Protein AF-A0A6M0F5C6-F1 (afdb_monomer_lite)

pLDDT: mean 81.95, std 21.46, range [30.88, 98.62]

Radius of gyration: 21.8 Å; chains: 1; bounding box: 53×36×83 Å

Structure (mmCIF, N/CA/C/O backbone):
data_AF-A0A6M0F5C6-F1
#
_entry.id   AF-A0A6M0F5C6-F1
#
loop_
_atom_site.group_PDB
_atom_site.id
_atom_site.type_symbol
_atom_site.label_atom_id
_atom_site.label_alt_id
_atom_site.label_comp_id
_atom_site.label_asym_id
_atom_site.label_entity_id
_atom_site.label_seq_id
_atom_site.pdbx_PDB_ins_code
_atom_site.Cartn_x
_atom_site.Cartn_y
_atom_site.Cartn_z
_atom_site.occupancy
_atom_site.B_iso_or_equiv
_atom_site.auth_seq_id
_atom_site.auth_comp_id
_atom_site.auth_asym_id
_atom_site.auth_atom_id
_atom_site.pdbx_PDB_model_num
ATOM 1 N N . MET A 1 1 ? 19.003 -0.856 -22.903 1.00 38.94 1 MET A N 1
ATOM 2 C CA . MET A 1 1 ? 18.654 -0.280 -21.587 1.00 38.94 1 MET A CA 1
ATOM 3 C C . MET A 1 1 ? 18.938 -1.335 -20.536 1.00 38.94 1 MET A C 1
ATOM 5 O O . MET A 1 1 ? 18.482 -2.457 -20.709 1.00 38.94 1 MET A O 1
ATOM 9 N N . ALA A 1 2 ? 19.760 -1.031 -19.531 1.00 36.59 2 ALA A N 1
ATOM 10 C CA . ALA A 1 2 ? 20.075 -1.992 -18.479 1.00 36.59 2 ALA A CA 1
ATOM 11 C C . ALA A 1 2 ? 18.821 -2.222 -17.623 1.00 36.59 2 ALA A C 1
ATOM 13 O O . ALA A 1 2 ? 18.301 -1.273 -17.035 1.00 36.59 2 ALA A O 1
ATOM 14 N N . LYS A 1 3 ? 18.323 -3.464 -17.581 1.00 39.56 3 LYS A N 1
ATOM 15 C CA . LYS A 1 3 ? 17.376 -3.890 -16.548 1.00 39.56 3 LYS A CA 1
ATOM 16 C C . LYS A 1 3 ? 18.095 -3.708 -15.219 1.00 39.56 3 LYS A C 1
ATOM 18 O O . LYS A 1 3 ? 19.116 -4.340 -14.973 1.00 39.56 3 LYS A O 1
ATOM 23 N N . LYS A 1 4 ? 17.622 -2.773 -14.405 1.00 44.25 4 LYS A N 1
ATOM 24 C CA . LYS A 1 4 ? 18.085 -2.670 -13.030 1.00 44.25 4 LYS A CA 1
ATOM 25 C C . LYS A 1 4 ? 17.346 -3.773 -12.281 1.00 44.25 4 LYS A C 1
ATOM 27 O O . LYS A 1 4 ? 16.158 -3.630 -12.006 1.00 44.25 4 LYS A O 1
ATOM 32 N N . ASP A 1 5 ? 18.031 -4.893 -12.074 1.00 48.72 5 ASP A N 1
ATOM 33 C CA . ASP A 1 5 ? 17.520 -6.070 -11.373 1.00 48.72 5 ASP A CA 1
ATOM 34 C C . ASP A 1 5 ? 17.359 -5.746 -9.883 1.00 48.72 5 ASP A C 1
ATOM 36 O O . ASP A 1 5 ? 18.157 -6.144 -9.037 1.00 48.72 5 ASP A O 1
ATOM 40 N N . TYR A 1 6 ? 16.331 -4.975 -9.540 1.00 55.41 6 TYR A N 1
ATOM 41 C CA . TYR A 1 6 ? 15.857 -4.944 -8.167 1.00 55.41 6 TYR A CA 1
ATOM 42 C C . TYR A 1 6 ? 15.062 -6.225 -7.948 1.00 55.41 6 TYR A C 1
ATOM 44 O O . TYR A 1 6 ? 13.856 -6.277 -8.181 1.00 55.41 6 TYR A O 1
ATOM 52 N N . ALA A 1 7 ? 15.765 -7.282 -7.542 1.00 77.94 7 ALA A N 1
ATOM 53 C CA . ALA A 1 7 ? 15.147 -8.489 -7.014 1.00 77.94 7 ALA A CA 1
ATOM 54 C C . ALA A 1 7 ? 14.541 -8.158 -5.643 1.00 77.94 7 ALA A C 1
ATOM 56 O O . ALA A 1 7 ? 15.116 -8.472 -4.602 1.00 77.94 7 ALA A O 1
ATOM 57 N N . LEU A 1 8 ? 13.412 -7.447 -5.658 1.00 90.38 8 LEU A N 1
ATOM 58 C CA . LEU A 1 8 ? 12.592 -7.224 -4.476 1.00 90.38 8 LEU A CA 1
ATOM 59 C C . LEU A 1 8 ? 12.232 -8.584 -3.878 1.00 90.38 8 LEU A C 1
ATOM 61 O O . LEU A 1 8 ? 11.907 -9.525 -4.606 1.00 90.38 8 LEU A O 1
ATOM 65 N N . LYS A 1 9 ? 12.289 -8.685 -2.554 1.00 94.44 9 LYS A N 1
ATOM 66 C CA . LYS A 1 9 ? 11.850 -9.864 -1.801 1.00 94.44 9 LYS A CA 1
ATOM 67 C C . LYS A 1 9 ? 10.727 -9.490 -0.845 1.00 94.44 9 LYS A C 1
ATOM 69 O O . LYS A 1 9 ? 10.548 -8.330 -0.481 1.00 94.44 9 LYS A O 1
ATOM 74 N N . VAL A 1 10 ? 9.986 -10.502 -0.405 1.00 95.88 10 VAL A N 1
ATOM 75 C CA . VAL A 1 10 ? 8.980 -10.336 0.648 1.00 95.88 10 VAL A CA 1
ATOM 76 C C . VAL A 1 10 ? 9.627 -9.710 1.890 1.00 95.88 10 VAL A C 1
ATOM 78 O O . VAL A 1 10 ? 10.694 -10.136 2.332 1.00 95.88 10 VAL A O 1
ATOM 81 N N . GLY A 1 11 ? 8.972 -8.687 2.433 1.00 96.19 11 GLY A N 1
ATOM 82 C CA . GLY A 1 11 ? 9.411 -7.885 3.570 1.00 96.19 11 GLY A CA 1
ATOM 83 C C . GLY A 1 11 ? 10.169 -6.606 3.204 1.00 96.19 11 GLY A C 1
ATOM 84 O O . GLY A 1 11 ? 10.304 -5.735 4.073 1.00 96.19 11 GLY A O 1
ATOM 85 N N . ASP A 1 12 ? 10.627 -6.461 1.954 1.00 97.00 12 ASP A N 1
ATOM 86 C CA . ASP A 1 12 ? 11.366 -5.270 1.532 1.00 97.00 12 ASP A CA 1
ATOM 87 C C . ASP A 1 12 ? 10.480 -4.018 1.599 1.00 97.00 12 ASP A C 1
ATOM 89 O O . ASP A 1 12 ? 9.347 -4.040 1.106 1.00 97.00 12 ASP A O 1
ATOM 93 N N . PRO A 1 13 ? 10.977 -2.918 2.192 1.00 97.88 13 PRO A N 1
ATOM 94 C CA . PRO A 1 13 ? 10.290 -1.637 2.173 1.00 97.88 13 PRO A CA 1
ATOM 95 C C . PRO A 1 13 ? 10.351 -1.002 0.781 1.00 97.88 13 PRO A C 1
ATOM 97 O O . PRO A 1 13 ? 11.421 -0.884 0.177 1.00 97.88 13 PRO A O 1
ATOM 100 N N . VAL A 1 14 ? 9.203 -0.527 0.306 1.00 98.12 14 VAL A N 1
ATOM 101 C CA . VAL A 1 14 ? 9.063 0.136 -0.994 1.00 98.12 14 VAL A CA 1
ATOM 102 C C . VAL A 1 14 ? 8.275 1.438 -0.881 1.00 98.12 14 VAL A C 1
ATOM 104 O O . VAL A 1 14 ? 7.431 1.596 0.002 1.00 98.12 14 VAL A O 1
ATOM 107 N N . ILE A 1 15 ? 8.573 2.376 -1.777 1.00 98.50 15 ILE A N 1
ATOM 108 C CA . ILE A 1 15 ? 7.820 3.612 -1.992 1.00 98.50 15 ILE A CA 1
ATOM 109 C C . ILE A 1 15 ? 7.254 3.624 -3.408 1.00 98.50 15 ILE A C 1
ATOM 111 O O . ILE A 1 15 ? 7.921 3.214 -4.357 1.00 98.50 15 ILE A O 1
ATOM 115 N N . VAL A 1 16 ? 6.022 4.093 -3.544 1.00 98.56 16 VAL A N 1
ATOM 116 C CA . VAL A 1 16 ? 5.343 4.247 -4.827 1.00 98.56 16 VAL A CA 1
ATOM 117 C C . VAL A 1 16 ? 5.851 5.500 -5.542 1.00 98.56 16 VAL A C 1
ATOM 119 O O . VAL A 1 16 ? 5.981 6.565 -4.932 1.00 98.56 16 VAL A O 1
ATOM 122 N N . LYS A 1 17 ? 6.147 5.387 -6.841 1.00 98.50 17 LYS A N 1
ATOM 123 C CA . LYS A 1 17 ? 6.655 6.505 -7.652 1.00 98.50 17 LYS A CA 1
ATOM 124 C C . LYS A 1 17 ? 5.610 7.623 -7.808 1.00 98.50 17 LYS A C 1
ATOM 126 O O . LYS A 1 17 ? 4.419 7.326 -7.811 1.00 98.50 17 LYS A O 1
ATOM 131 N N . PRO A 1 18 ? 6.028 8.894 -7.987 1.00 97.81 18 PRO A N 1
ATOM 132 C CA . PRO A 1 18 ? 5.120 10.049 -7.984 1.00 97.81 18 PRO A CA 1
ATOM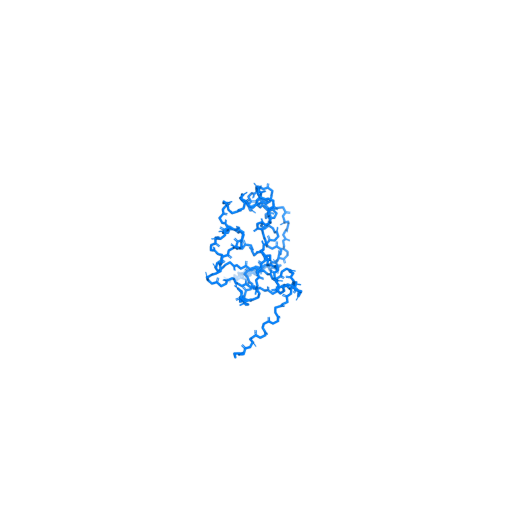 133 C C . PRO A 1 18 ? 3.927 9.966 -8.948 1.00 97.81 18 PRO A C 1
ATOM 135 O O . PRO A 1 18 ? 2.833 10.380 -8.583 1.00 97.81 18 PRO A O 1
ATOM 138 N N . ASP A 1 19 ? 4.124 9.401 -10.141 1.00 96.62 19 ASP A N 1
ATOM 139 C CA . ASP A 1 19 ? 3.119 9.395 -11.218 1.00 96.62 19 ASP A CA 1
ATOM 140 C C . ASP A 1 19 ? 2.210 8.152 -11.215 1.00 96.62 19 ASP A C 1
ATOM 142 O O . ASP A 1 19 ? 1.513 7.878 -12.194 1.00 96.62 19 ASP A O 1
ATOM 146 N N . VAL A 1 20 ? 2.240 7.361 -10.139 1.00 98.12 20 VAL A N 1
ATOM 147 C CA . VAL A 1 20 ? 1.457 6.126 -10.030 1.00 98.12 20 VAL A CA 1
ATOM 148 C C . VAL A 1 20 ? 0.103 6.415 -9.399 1.00 98.12 20 VAL A C 1
ATOM 150 O O . VAL A 1 20 ? -0.023 7.116 -8.389 1.00 98.12 20 VAL A O 1
ATOM 153 N N . PHE A 1 21 ? -0.913 5.815 -10.004 1.00 97.81 21 PHE A N 1
ATOM 154 C CA . PHE A 1 21 ? -2.287 5.871 -9.548 1.00 97.81 21 PHE A CA 1
ATOM 155 C C . PHE A 1 21 ? -2.723 4.492 -9.091 1.00 97.81 21 PHE A C 1
ATOM 157 O O . PHE A 1 21 ? -2.307 3.478 -9.649 1.00 97.81 21 PHE A O 1
ATOM 164 N N . ASP A 1 22 ? -3.596 4.479 -8.101 1.00 94.44 22 ASP A N 1
ATOM 165 C CA . ASP A 1 22 ? -4.295 3.278 -7.692 1.00 94.44 22 ASP A CA 1
ATOM 166 C C . ASP A 1 22 ? -5.089 2.691 -8.888 1.00 94.44 22 ASP A C 1
ATOM 168 O O . ASP A 1 22 ? -5.751 3.446 -9.619 1.00 94.44 22 ASP A O 1
ATOM 172 N N . PRO A 1 23 ? -4.992 1.370 -9.136 1.00 94.31 23 PRO A N 1
ATOM 173 C CA . PRO A 1 23 ? -5.614 0.718 -10.284 1.00 94.31 23 PRO A CA 1
ATOM 174 C C . PRO A 1 23 ? -7.147 0.730 -10.243 1.00 94.31 23 PRO A C 1
ATOM 176 O O . PRO A 1 23 ? -7.760 0.753 -11.315 1.00 94.31 23 PRO A O 1
ATOM 179 N N . ASP A 1 24 ? -7.751 0.755 -9.052 1.00 94.44 24 ASP A N 1
ATOM 180 C CA . ASP A 1 24 ? -9.195 0.576 -8.871 1.00 94.44 24 ASP A CA 1
ATOM 181 C C . ASP A 1 24 ? -9.969 1.901 -9.014 1.00 94.44 24 ASP A C 1
ATOM 183 O O . ASP A 1 24 ? -10.974 1.993 -9.723 1.00 94.44 24 ASP A O 1
ATOM 187 N N . PHE A 1 25 ? -9.477 2.970 -8.392 1.00 93.38 25 PHE A N 1
ATOM 188 C CA . PHE A 1 25 ? -10.139 4.273 -8.272 1.00 93.38 25 PHE A CA 1
ATOM 189 C C . PHE A 1 25 ? -9.418 5.411 -8.986 1.00 93.38 25 PHE A C 1
ATOM 191 O O . PHE A 1 25 ? -9.970 6.511 -9.063 1.00 93.38 25 PHE A O 1
ATOM 198 N N . ARG A 1 26 ? -8.214 5.172 -9.523 1.00 95.00 26 ARG A N 1
ATOM 199 C CA . ARG A 1 26 ? -7.399 6.188 -10.212 1.00 95.00 26 ARG A CA 1
ATOM 200 C C . ARG A 1 26 ? -7.078 7.397 -9.332 1.00 95.00 26 ARG A C 1
ATOM 202 O O . ARG A 1 26 ? -6.993 8.521 -9.827 1.00 95.00 26 ARG A O 1
ATOM 209 N N . ILE A 1 27 ? -6.867 7.171 -8.037 1.00 94.56 27 ILE A N 1
ATOM 210 C CA . ILE A 1 27 ? -6.365 8.196 -7.114 1.00 94.56 27 ILE A CA 1
ATOM 211 C C . ILE A 1 27 ? -4.830 8.220 -7.126 1.00 94.56 27 ILE A C 1
ATOM 213 O O . ILE A 1 27 ? -4.210 7.168 -7.293 1.00 94.56 27 ILE A O 1
ATOM 217 N N . PRO A 1 28 ? -4.186 9.390 -6.975 1.00 96.62 28 PRO A N 1
ATOM 218 C CA . PRO A 1 28 ? -2.732 9.458 -6.901 1.00 96.62 28 PRO A CA 1
ATOM 219 C C . PRO A 1 28 ? -2.247 8.815 -5.597 1.00 96.62 28 PRO A C 1
ATOM 221 O O . PRO A 1 28 ? -2.639 9.233 -4.508 1.00 96.62 28 PRO A O 1
ATOM 224 N N . ILE A 1 29 ? -1.369 7.821 -5.715 1.00 97.81 29 ILE A N 1
ATOM 225 C CA . ILE A 1 29 ? -0.760 7.110 -4.574 1.00 97.81 29 ILE A CA 1
ATOM 226 C C . ILE A 1 29 ? 0.764 7.267 -4.546 1.00 97.81 29 ILE A C 1
ATOM 228 O O . ILE A 1 29 ? 1.459 6.613 -3.767 1.00 97.81 29 ILE A O 1
ATOM 232 N N . GLY A 1 30 ? 1.305 8.155 -5.38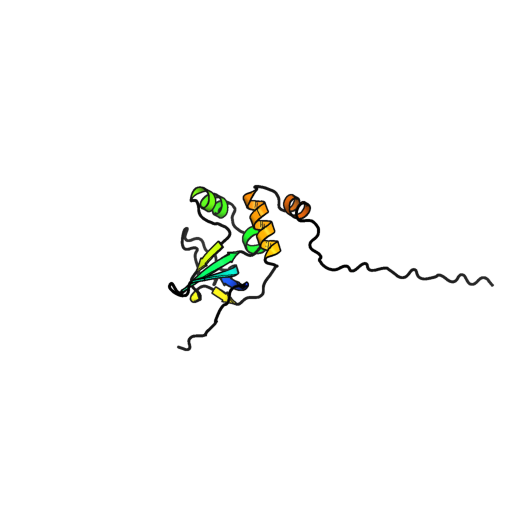3 1.00 98.19 30 GLY A N 1
ATOM 233 C CA . GLY A 1 30 ? 2.712 8.525 -5.353 1.00 98.19 30 GLY A CA 1
ATOM 234 C C . GLY A 1 30 ? 3.161 8.952 -3.954 1.00 98.19 30 GLY A C 1
ATOM 235 O O . GLY A 1 30 ? 2.501 9.736 -3.274 1.00 98.19 30 GLY A O 1
ATOM 236 N N . GLY A 1 31 ? 4.292 8.407 -3.509 1.00 98.00 31 GLY A N 1
ATOM 237 C CA . GLY A 1 31 ? 4.837 8.637 -2.171 1.00 98.00 31 GLY A CA 1
ATOM 238 C C . GLY A 1 31 ? 4.257 7.745 -1.068 1.00 98.00 31 GLY A C 1
ATOM 239 O O . GLY A 1 31 ? 4.762 7.783 0.057 1.00 98.00 31 GLY A O 1
ATOM 240 N N . TRP A 1 32 ? 3.244 6.919 -1.350 1.00 98.44 32 TRP A N 1
ATOM 241 C CA . TRP A 1 32 ? 2.783 5.916 -0.389 1.00 98.44 32 TRP A CA 1
ATOM 242 C C . TRP A 1 32 ? 3.866 4.857 -0.188 1.00 98.44 32 TRP A C 1
ATOM 244 O O . TRP A 1 32 ? 4.582 4.497 -1.124 1.00 98.44 32 TRP A O 1
ATOM 254 N N . GLN A 1 33 ? 4.021 4.379 1.046 1.00 98.62 33 GLN A N 1
ATOM 255 C CA . GLN A 1 33 ? 5.036 3.394 1.397 1.00 98.62 33 GLN A CA 1
ATOM 256 C C . GLN A 1 33 ? 4.408 2.172 2.050 1.00 98.62 33 GLN A C 1
ATOM 258 O O . GLN A 1 33 ? 3.370 2.231 2.709 1.00 98.62 33 GLN A O 1
ATOM 263 N N . GLY A 1 34 ? 5.081 1.047 1.871 1.00 98.31 34 GLY A N 1
ATOM 264 C CA . GLY A 1 34 ? 4.681 -0.222 2.443 1.00 98.31 34 GLY A CA 1
ATOM 265 C C . GLY A 1 34 ? 5.798 -1.241 2.351 1.00 98.31 34 GLY A C 1
ATOM 266 O O . GLY A 1 34 ? 6.962 -0.908 2.107 1.00 98.31 34 GLY A O 1
ATOM 267 N N . ARG A 1 35 ? 5.434 -2.501 2.550 1.00 98.12 35 ARG A N 1
ATOM 268 C CA . ARG A 1 35 ? 6.338 -3.643 2.435 1.00 98.12 35 ARG A CA 1
ATOM 269 C C . ARG A 1 35 ? 5.806 -4.615 1.403 1.00 98.12 35 ARG A C 1
ATOM 271 O O . ARG A 1 35 ? 4.600 -4.810 1.301 1.00 98.12 35 ARG A O 1
ATOM 278 N N . VAL A 1 36 ? 6.702 -5.264 0.669 1.00 97.94 36 VAL A N 1
ATOM 279 C CA . VAL A 1 36 ? 6.316 -6.352 -0.236 1.00 97.94 36 VAL A CA 1
ATOM 280 C C . VAL A 1 36 ? 5.753 -7.506 0.599 1.00 97.94 36 VAL A C 1
ATOM 282 O O . VAL A 1 36 ? 6.492 -8.167 1.323 1.00 97.94 36 VAL A O 1
ATOM 285 N N . GLY A 1 37 ? 4.449 -7.748 0.515 1.00 96.50 37 GLY A N 1
ATOM 286 C CA . GLY A 1 37 ? 3.764 -8.836 1.210 1.00 96.50 37 GLY A CA 1
ATOM 287 C C . GLY A 1 37 ? 3.800 -10.144 0.424 1.00 96.50 37 GLY A C 1
ATOM 288 O O . GLY A 1 37 ? 4.058 -11.209 0.981 1.00 96.50 37 GLY A O 1
ATOM 289 N N . VAL A 1 38 ? 3.575 -10.068 -0.891 1.00 96.38 38 VAL A N 1
ATOM 290 C CA . VAL A 1 38 ? 3.585 -11.221 -1.806 1.00 96.38 38 VAL A CA 1
ATOM 291 C C . VAL A 1 38 ? 4.220 -10.824 -3.132 1.00 96.38 38 VAL A C 1
ATOM 293 O O . VAL A 1 38 ? 4.032 -9.710 -3.612 1.00 96.38 38 VAL A O 1
ATOM 296 N N . ILE A 1 39 ? 4.936 -11.765 -3.743 1.00 95.00 39 ILE A N 1
ATOM 297 C CA . ILE A 1 39 ? 5.448 -11.649 -5.107 1.00 95.00 39 ILE A CA 1
ATOM 298 C C . ILE A 1 39 ? 4.757 -12.714 -5.948 1.00 95.00 39 ILE A C 1
ATOM 300 O O . ILE A 1 39 ? 4.943 -13.907 -5.709 1.00 95.00 39 ILE A O 1
ATOM 304 N N . ASN A 1 40 ? 3.970 -12.286 -6.930 1.00 92.38 40 ASN A N 1
ATOM 305 C CA . ASN A 1 40 ? 3.439 -13.168 -7.956 1.00 92.38 40 ASN A CA 1
ATOM 306 C C . ASN A 1 40 ? 4.359 -13.099 -9.180 1.00 92.38 40 ASN A C 1
ATOM 308 O O . ASN A 1 40 ? 4.354 -12.120 -9.926 1.00 92.38 40 ASN A O 1
ATOM 312 N N . SER A 1 41 ? 5.166 -14.142 -9.373 1.00 87.38 41 SER A N 1
ATOM 313 C CA . SER A 1 41 ? 6.125 -14.228 -10.476 1.00 87.38 41 SER A CA 1
ATOM 314 C C . SER A 1 41 ? 5.487 -14.536 -11.831 1.00 87.38 41 SER A C 1
ATOM 316 O O . SER A 1 41 ? 6.105 -14.229 -12.847 1.00 87.38 41 SER A O 1
ATOM 318 N N . LEU A 1 42 ? 4.283 -15.121 -11.862 1.00 87.88 42 LEU A N 1
ATOM 319 C CA . LEU A 1 42 ? 3.576 -15.417 -13.111 1.00 87.88 42 LEU A CA 1
ATOM 320 C C . LEU A 1 42 ? 3.095 -14.124 -13.772 1.00 87.88 42 LEU A C 1
ATOM 322 O O . LEU A 1 42 ? 3.330 -13.920 -14.960 1.00 87.88 42 LEU A O 1
ATOM 326 N N . ASP A 1 43 ? 2.504 -13.235 -12.974 1.00 88.50 43 ASP A N 1
ATOM 327 C CA . ASP A 1 43 ? 1.930 -11.975 -13.459 1.00 88.50 43 ASP A CA 1
ATOM 328 C C . ASP A 1 43 ? 2.885 -10.781 -13.303 1.00 88.50 43 ASP A C 1
ATOM 330 O O . ASP A 1 43 ? 2.594 -9.679 -13.761 1.00 88.50 43 ASP A O 1
ATOM 334 N N . ASN A 1 44 ? 4.048 -10.994 -12.674 1.00 91.50 44 ASN A N 1
ATOM 335 C CA . ASN A 1 44 ? 5.029 -9.958 -12.342 1.00 91.50 44 ASN A CA 1
ATOM 336 C C . ASN A 1 44 ? 4.410 -8.790 -11.548 1.00 91.50 44 ASN A C 1
ATOM 338 O O . ASN A 1 44 ? 4.650 -7.619 -11.845 1.00 91.50 44 ASN A O 1
ATOM 342 N N . ILE A 1 45 ? 3.615 -9.123 -10.531 1.00 94.94 45 ILE A N 1
ATOM 343 C CA . ILE A 1 45 ? 2.921 -8.169 -9.661 1.00 94.94 45 ILE A CA 1
ATOM 344 C C . ILE A 1 45 ? 3.350 -8.396 -8.210 1.00 94.94 45 ILE A C 1
ATOM 346 O O . ILE A 1 45 ? 3.526 -9.526 -7.745 1.00 94.94 45 ILE A O 1
ATOM 350 N N . LEU A 1 46 ? 3.495 -7.295 -7.483 1.00 96.50 46 LEU A N 1
ATOM 351 C CA . LEU A 1 46 ? 3.777 -7.251 -6.059 1.00 96.50 46 LEU A CA 1
ATOM 352 C C . LEU A 1 46 ? 2.499 -6.899 -5.315 1.00 96.50 46 LEU A C 1
ATOM 354 O O . LEU A 1 46 ? 1.865 -5.900 -5.641 1.00 96.50 46 LEU A O 1
ATOM 358 N N . ARG A 1 47 ? 2.165 -7.656 -4.272 1.00 97.56 47 ARG A N 1
ATOM 359 C CA . ARG A 1 47 ? 1.267 -7.146 -3.239 1.00 97.56 47 ARG A CA 1
ATOM 360 C C . ARG A 1 47 ? 2.092 -6.340 -2.254 1.00 97.56 47 ARG A C 1
ATOM 362 O O . ARG A 1 47 ? 3.054 -6.864 -1.691 1.00 97.56 47 ARG A O 1
ATOM 369 N N . ILE A 1 48 ? 1.710 -5.098 -2.038 1.00 98.25 48 ILE A N 1
ATOM 370 C CA . ILE A 1 48 ? 2.290 -4.200 -1.054 1.00 98.25 48 ILE A CA 1
ATOM 371 C C . ILE A 1 48 ? 1.306 -4.108 0.099 1.00 98.25 48 ILE A C 1
ATOM 373 O O . ILE A 1 48 ? 0.155 -3.746 -0.115 1.00 98.25 48 ILE A O 1
ATOM 377 N N . ASP A 1 49 ? 1.766 -4.418 1.302 1.00 98.38 49 ASP A N 1
ATOM 378 C CA . ASP A 1 49 ? 1.014 -4.188 2.529 1.00 98.38 49 ASP A CA 1
ATOM 379 C C . ASP A 1 49 ? 1.447 -2.808 3.062 1.00 98.38 49 ASP A C 1
ATOM 381 O O . ASP A 1 49 ? 2.645 -2.565 3.267 1.00 98.38 49 ASP A O 1
ATOM 385 N N . TRP A 1 50 ? 0.505 -1.870 3.197 1.00 98.44 50 TRP A N 1
ATOM 386 C CA . TRP A 1 50 ? 0.816 -0.472 3.516 1.00 98.44 50 TRP A CA 1
ATOM 387 C C . TRP A 1 50 ? 1.402 -0.313 4.920 1.00 98.44 50 TRP A C 1
ATOM 389 O O . TRP A 1 50 ? 1.010 -1.010 5.857 1.00 98.44 50 TRP A O 1
ATOM 399 N N . ASP A 1 51 ? 2.341 0.623 5.072 1.00 98.25 51 ASP A N 1
ATOM 400 C CA . ASP A 1 51 ? 2.927 0.922 6.377 1.00 98.25 51 ASP A CA 1
ATOM 401 C C . ASP A 1 51 ? 1.976 1.758 7.256 1.00 98.25 51 ASP A C 1
ATOM 403 O O . ASP A 1 51 ? 0.987 2.336 6.797 1.00 98.25 51 ASP A O 1
ATOM 407 N N . SER A 1 52 ? 2.265 1.827 8.553 1.00 97.00 52 SER A N 1
ATOM 408 C CA . SER A 1 52 ? 1.444 2.531 9.540 1.00 97.00 52 SER A CA 1
ATOM 409 C C . SER A 1 52 ? 1.262 4.013 9.221 1.00 97.00 52 SER A C 1
ATOM 411 O O . SER A 1 52 ? 0.212 4.568 9.540 1.00 97.00 52 SER A O 1
ATOM 413 N N . LEU A 1 53 ? 2.246 4.673 8.604 1.00 97.31 53 LEU A N 1
ATOM 414 C CA . LEU A 1 53 ? 2.162 6.097 8.296 1.00 97.31 53 LEU A CA 1
ATOM 415 C C . LEU A 1 53 ? 1.298 6.347 7.057 1.00 97.31 53 LEU A C 1
ATOM 417 O O . LEU A 1 53 ? 0.505 7.285 7.052 1.00 97.31 53 LEU A O 1
ATOM 421 N N . THR A 1 54 ? 1.399 5.495 6.040 1.00 98.12 54 THR A N 1
ATOM 422 C CA . THR A 1 54 ? 0.493 5.516 4.891 1.00 98.12 54 THR A CA 1
ATOM 423 C C . THR A 1 54 ? -0.936 5.221 5.332 1.00 98.12 54 THR A C 1
ATOM 425 O O . THR A 1 54 ? -1.831 5.967 4.959 1.00 98.12 54 THR A O 1
ATOM 428 N N . LEU A 1 55 ? -1.157 4.232 6.201 1.00 97.00 55 LEU A N 1
ATOM 429 C CA . LEU A 1 55 ? -2.494 3.912 6.712 1.00 97.00 55 LEU A CA 1
ATOM 430 C C . LEU A 1 55 ? -3.108 5.051 7.540 1.00 97.00 55 LEU A C 1
ATOM 432 O O . LEU A 1 55 ? -4.288 5.343 7.391 1.00 97.00 55 LEU A O 1
ATOM 436 N N . LYS A 1 56 ? -2.318 5.725 8.388 1.00 95.12 56 LYS A N 1
ATOM 437 C CA . LYS A 1 56 ? -2.784 6.878 9.185 1.00 95.12 56 LYS A CA 1
ATOM 438 C C . LYS A 1 56 ? -3.141 8.097 8.339 1.00 95.12 56 LYS A C 1
ATOM 440 O O . LYS A 1 56 ? -4.006 8.868 8.737 1.00 95.12 56 LYS A O 1
ATOM 445 N N . ASN A 1 57 ? -2.438 8.290 7.225 1.00 95.12 57 ASN A N 1
ATOM 446 C CA . ASN A 1 57 ? -2.628 9.433 6.332 1.00 95.12 57 ASN A CA 1
ATOM 447 C C . ASN A 1 57 ? -3.528 9.109 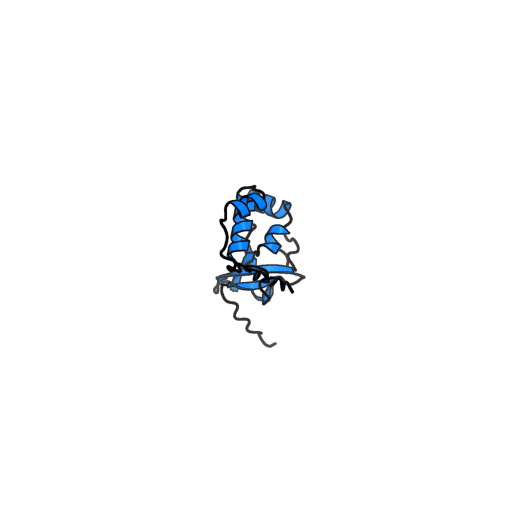5.132 1.00 95.12 57 ASN A C 1
ATOM 449 O O . ASN A 1 57 ? -3.749 9.980 4.291 1.00 95.12 57 ASN A O 1
ATOM 453 N N . MET A 1 58 ? -4.015 7.869 5.023 1.00 94.75 58 MET A N 1
ATOM 454 C CA . MET A 1 58 ? -4.934 7.465 3.969 1.00 94.75 58 MET A CA 1
ATOM 455 C C . MET A 1 58 ? -6.226 8.281 4.096 1.00 94.75 58 MET A C 1
ATOM 457 O O . MET A 1 58 ? -6.778 8.354 5.198 1.00 94.75 58 MET A O 1
ATOM 461 N N . PRO A 1 59 ? -6.726 8.887 3.004 1.00 93.06 59 PRO A N 1
ATOM 462 C CA . PRO A 1 59 ? -7.980 9.620 3.063 1.00 93.06 59 PRO A CA 1
ATOM 463 C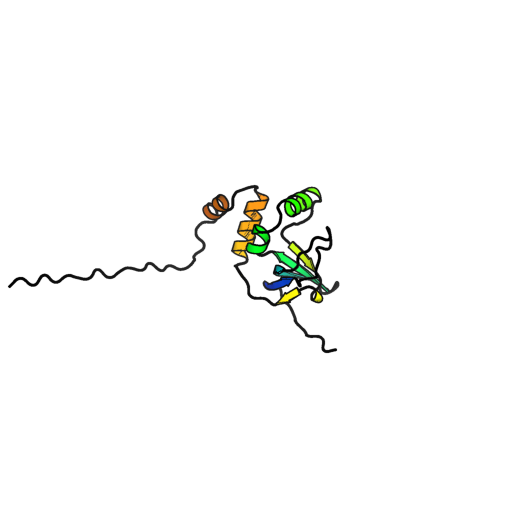 C . PRO A 1 59 ? -9.125 8.692 3.513 1.00 93.06 59 PRO A C 1
ATOM 465 O O . PRO A 1 59 ? -9.256 7.595 2.956 1.00 93.06 59 PRO A O 1
ATOM 468 N N . PRO A 1 60 ? -9.943 9.078 4.511 1.00 92.38 60 PRO A N 1
ATOM 469 C CA . PRO A 1 60 ? -11.015 8.228 5.031 1.00 92.38 60 PRO A CA 1
ATOM 470 C C . PRO A 1 60 ? -11.993 7.735 3.958 1.00 92.38 60 PRO A C 1
ATOM 472 O O . PRO A 1 60 ? -12.457 6.599 4.026 1.00 92.38 60 PRO A O 1
ATOM 475 N N . GLU A 1 61 ? -12.249 8.549 2.933 1.00 92.75 61 GLU A N 1
ATOM 476 C CA . GLU A 1 61 ? -13.108 8.204 1.802 1.00 92.75 61 GLU A CA 1
ATOM 477 C C . GLU A 1 61 ? -12.585 7.012 0.987 1.00 92.75 61 GLU A C 1
ATOM 479 O O . GLU A 1 61 ? -13.376 6.274 0.403 1.00 92.75 61 GLU A O 1
ATOM 484 N N . VAL A 1 62 ? -11.267 6.778 0.966 1.00 93.50 62 VAL A N 1
ATOM 485 C CA . VAL A 1 62 ? -10.669 5.610 0.302 1.00 93.50 62 VAL A CA 1
ATOM 486 C C . VAL A 1 62 ? -10.968 4.349 1.102 1.00 93.50 62 VAL A C 1
ATOM 488 O O . VAL A 1 62 ? -11.376 3.343 0.526 1.00 93.50 62 VAL A O 1
ATOM 491 N N . ILE A 1 63 ? -10.826 4.413 2.429 1.00 93.12 63 ILE A N 1
ATOM 492 C CA . ILE A 1 63 ? -11.118 3.292 3.331 1.00 93.12 63 ILE A CA 1
ATOM 493 C C . ILE A 1 63 ? -12.599 2.917 3.235 1.00 93.12 63 ILE A C 1
ATOM 495 O O . ILE A 1 63 ? -12.918 1.750 3.004 1.00 93.12 63 ILE A O 1
ATOM 499 N N . GLU A 1 64 ? -13.491 3.902 3.360 1.00 92.31 64 GLU A N 1
ATOM 500 C CA . GLU A 1 64 ? -14.941 3.699 3.279 1.00 92.31 64 GLU A CA 1
ATOM 501 C C . GLU A 1 64 ? -15.340 3.106 1.924 1.00 92.31 64 GLU A C 1
ATOM 503 O O . GLU A 1 64 ? -16.094 2.134 1.854 1.00 92.31 64 GLU A O 1
ATOM 508 N N . ARG A 1 65 ? -14.789 3.644 0.830 1.00 93.62 65 ARG A N 1
ATOM 509 C CA . ARG A 1 65 ? -15.066 3.136 -0.513 1.00 93.62 65 ARG A CA 1
ATOM 510 C C . ARG A 1 65 ? -14.586 1.699 -0.692 1.00 93.62 65 ARG A C 1
ATOM 512 O O . ARG A 1 65 ? -15.357 0.871 -1.167 1.00 93.62 65 ARG A O 1
ATOM 519 N N . CYS A 1 66 ? -13.362 1.379 -0.271 1.00 94.81 66 CYS A N 1
ATOM 520 C CA . CYS A 1 66 ? -12.862 0.007 -0.291 1.00 94.81 66 CYS A CA 1
ATOM 521 C C . CYS A 1 66 ? -13.777 -0.939 0.496 1.00 94.81 66 CYS A C 1
ATOM 523 O O . CYS A 1 66 ? -14.126 -1.999 -0.010 1.00 94.81 66 CYS A O 1
ATOM 525 N N . GLN A 1 67 ? -14.205 -0.558 1.702 1.00 92.38 67 GLN A N 1
ATOM 526 C CA . GLN A 1 67 ? -15.108 -1.376 2.518 1.00 92.38 67 GLN A CA 1
ATOM 527 C C . GLN A 1 67 ? -16.454 -1.615 1.819 1.00 92.38 67 GLN A C 1
ATOM 529 O O . GLN A 1 67 ? -16.928 -2.750 1.783 1.00 92.38 67 GLN A O 1
ATOM 534 N N . ASN A 1 68 ? -17.032 -0.574 1.216 1.00 93.94 68 ASN A N 1
ATOM 535 C CA . ASN A 1 68 ? -18.290 -0.665 0.473 1.00 93.94 68 ASN A CA 1
ATOM 536 C C . ASN A 1 68 ? -18.178 -1.546 -0.782 1.00 93.94 68 ASN A C 1
ATOM 538 O O . ASN A 1 68 ? -19.130 -2.245 -1.128 1.00 93.94 68 ASN A O 1
ATOM 542 N N . GLU A 1 69 ? -17.025 -1.533 -1.453 1.00 94.75 69 GLU A N 1
ATOM 543 C CA . GLU A 1 69 ? -16.764 -2.323 -2.665 1.00 94.75 69 GLU A CA 1
ATOM 544 C C . GLU A 1 69 ? -16.178 -3.721 -2.369 1.00 94.75 69 GLU A C 1
ATOM 546 O O . GLU A 1 69 ? -15.947 -4.505 -3.289 1.00 94.75 69 GLU A O 1
ATOM 551 N N . GLY A 1 70 ? -15.964 -4.076 -1.095 1.00 93.62 70 GLY A N 1
ATOM 552 C CA . GLY A 1 70 ? -15.383 -5.365 -0.700 1.00 93.62 70 GLY A CA 1
ATOM 553 C C . GLY A 1 70 ? -13.889 -5.503 -1.025 1.00 93.62 70 GLY A C 1
ATOM 554 O O . GLY A 1 70 ? -13.392 -6.617 -1.191 1.00 93.62 70 GLY A O 1
ATOM 555 N N . LEU A 1 71 ? -13.177 -4.379 -1.122 1.00 93.75 71 LEU A N 1
ATOM 556 C CA . LEU A 1 71 ? -11.748 -4.287 -1.409 1.00 93.75 71 LEU A CA 1
ATOM 557 C C . LEU A 1 71 ? -10.920 -4.116 -0.128 1.00 93.75 71 LEU A C 1
ATOM 559 O O . LEU A 1 71 ? -11.361 -3.557 0.879 1.00 93.75 71 LEU A O 1
ATOM 563 N N . TYR A 1 72 ? -9.666 -4.564 -0.179 1.00 95.44 72 TYR A N 1
ATOM 564 C CA . TYR A 1 72 ? -8.728 -4.419 0.930 1.00 95.44 72 TYR A CA 1
ATOM 565 C C . TYR A 1 72 ? -7.995 -3.075 0.863 1.00 95.44 72 TYR A C 1
ATOM 567 O O . TYR A 1 72 ? -7.006 -2.942 0.156 1.00 95.44 72 TYR A O 1
ATOM 575 N N . TRP A 1 73 ? -8.416 -2.103 1.671 1.00 96.25 73 TRP A N 1
ATOM 576 C CA . TRP A 1 73 ? -7.782 -0.776 1.748 1.00 96.25 73 TRP A CA 1
ATOM 577 C C . TRP A 1 73 ? -6.332 -0.794 2.270 1.00 96.25 73 TRP A C 1
ATOM 579 O O . TRP A 1 73 ? -5.568 0.131 2.016 1.00 96.25 73 TRP A O 1
ATOM 589 N N . HIS A 1 74 ? -5.925 -1.831 3.009 1.00 97.12 74 HIS A N 1
ATOM 590 C CA . HIS A 1 74 ? -4.607 -1.912 3.655 1.00 97.12 74 HIS A CA 1
ATOM 591 C C . HIS A 1 74 ? -3.504 -2.537 2.782 1.00 97.12 74 HIS A C 1
ATOM 593 O O . HIS A 1 74 ? -2.372 -2.683 3.246 1.00 97.12 74 HIS A O 1
ATOM 599 N N . GLN A 1 75 ? -3.816 -2.921 1.544 1.00 97.50 75 GLN A N 1
ATOM 600 C CA . GLN A 1 75 ? -2.857 -3.519 0.616 1.00 97.50 75 GLN A CA 1
ATOM 601 C C . GLN A 1 75 ? -3.147 -3.097 -0.827 1.00 97.50 75 GLN A C 1
ATOM 603 O O . GLN A 1 75 ? -4.256 -2.680 -1.143 1.00 97.50 75 GLN A O 1
ATOM 608 N N . MET A 1 76 ? -2.161 -3.231 -1.711 1.00 97.56 76 MET A N 1
ATOM 609 C CA . MET A 1 76 ? -2.304 -2.901 -3.130 1.00 97.56 76 MET A CA 1
ATOM 610 C C . MET A 1 76 ? -1.451 -3.800 -4.011 1.00 97.56 76 MET A C 1
ATOM 612 O O . MET A 1 76 ? -0.354 -4.191 -3.620 1.00 97.56 76 MET A O 1
ATOM 616 N N . TYR A 1 77 ? -1.930 -4.100 -5.214 1.00 97.00 77 TYR A N 1
ATOM 617 C CA . TYR A 1 77 ? -1.179 -4.857 -6.208 1.00 97.00 77 TYR A CA 1
ATOM 618 C C . TYR A 1 77 ? -0.586 -3.909 -7.255 1.00 97.00 77 TYR A C 1
ATOM 620 O O . TYR A 1 77 ? -1.333 -3.288 -8.002 1.00 97.00 77 TYR A O 1
ATOM 628 N N . LEU A 1 78 ? 0.745 -3.803 -7.310 1.00 97.25 78 LEU A N 1
ATOM 629 C CA . LEU A 1 78 ? 1.477 -2.929 -8.238 1.00 97.25 78 LEU A CA 1
ATOM 630 C C . LEU A 1 78 ? 2.587 -3.690 -8.967 1.00 97.25 78 LEU A C 1
ATOM 632 O O . LEU A 1 78 ? 3.110 -4.697 -8.481 1.00 97.25 78 LEU A O 1
ATOM 636 N N . TYR A 1 79 ? 3.001 -3.183 -10.123 1.00 96.25 79 TYR A N 1
ATOM 637 C CA . TYR A 1 79 ? 4.161 -3.700 -10.835 1.00 96.25 79 TYR A CA 1
ATOM 638 C C . TYR A 1 79 ? 5.469 -3.289 -10.139 1.00 96.25 79 TYR A C 1
ATOM 640 O O . TYR A 1 79 ? 5.586 -2.171 -9.631 1.00 96.25 79 TYR A O 1
ATOM 648 N N . PRO A 1 80 ? 6.533 -4.113 -10.210 1.00 95.56 80 PRO A N 1
ATOM 649 C CA . PRO A 1 80 ? 7.861 -3.729 -9.724 1.00 95.56 80 PRO A CA 1
ATOM 650 C C . PRO A 1 80 ? 8.392 -2.417 -10.318 1.00 95.56 80 PRO A C 1
ATOM 652 O O . PRO A 1 80 ? 9.206 -1.738 -9.701 1.00 95.56 80 PRO A O 1
ATOM 655 N N . SER A 1 81 ? 7.943 -2.040 -11.520 1.00 94.94 81 SER A N 1
ATOM 656 C CA . SER A 1 81 ? 8.321 -0.786 -12.177 1.00 94.94 81 SER A CA 1
ATOM 657 C C . SER A 1 81 ? 7.683 0.463 -11.568 1.00 94.94 81 SER A C 1
ATOM 659 O O . SER A 1 81 ? 8.161 1.562 -11.847 1.00 94.94 81 SER A O 1
ATOM 661 N N . GLU A 1 82 ? 6.628 0.317 -10.771 1.00 97.44 82 GLU A N 1
ATOM 662 C CA . GLU A 1 82 ? 5.861 1.415 -10.164 1.00 97.44 82 GLU A CA 1
ATOM 663 C C . GLU A 1 82 ? 6.379 1.799 -8.777 1.00 97.44 82 GLU A C 1
ATOM 665 O O . GLU A 1 82 ? 5.967 2.807 -8.205 1.00 97.44 82 GLU A O 1
ATOM 670 N N . VAL A 1 83 ? 7.325 1.027 -8.250 1.00 97.62 83 VAL A N 1
ATOM 671 C CA . VAL A 1 83 ? 7.894 1.241 -6.925 1.00 97.62 83 VAL A CA 1
ATOM 672 C C . VAL A 1 83 ? 9.407 1.346 -6.962 1.00 97.62 83 VAL A C 1
ATOM 674 O O . VAL A 1 83 ? 10.068 0.982 -7.938 1.00 97.62 83 VAL A O 1
ATOM 677 N N . GLU A 1 84 ? 9.959 1.859 -5.873 1.00 97.19 84 GLU A N 1
ATOM 678 C CA . GLU A 1 84 ? 11.392 1.924 -5.622 1.00 97.19 84 GLU A CA 1
ATOM 679 C C . GLU A 1 84 ? 11.690 1.416 -4.206 1.00 97.19 84 GLU A C 1
ATOM 681 O O . GLU A 1 84 ? 10.879 1.627 -3.298 1.00 97.19 84 GLU A O 1
ATOM 686 N N . PRO A 1 85 ? 12.834 0.745 -3.975 1.00 96.88 85 PRO A N 1
ATOM 687 C CA . PRO A 1 85 ? 13.272 0.425 -2.623 1.00 96.88 85 PRO A CA 1
ATOM 688 C C . PRO A 1 85 ? 13.415 1.692 -1.781 1.00 96.88 85 PRO A C 1
ATOM 690 O O . PRO A 1 85 ? 13.909 2.713 -2.259 1.00 96.88 85 PRO A O 1
ATOM 693 N N . THR A 1 86 ? 13.033 1.615 -0.512 1.00 97.31 86 THR A N 1
ATOM 694 C CA . THR A 1 86 ? 13.119 2.748 0.419 1.00 97.31 86 THR A CA 1
ATOM 695 C C . THR A 1 86 ? 13.613 2.300 1.793 1.00 97.31 86 THR A C 1
ATOM 697 O O . THR A 1 86 ? 13.993 1.150 1.990 1.00 97.31 86 THR A O 1
ATOM 700 N N . ILE A 1 87 ? 13.642 3.212 2.760 1.00 96.69 87 ILE A N 1
ATOM 701 C CA . ILE A 1 87 ? 13.908 2.897 4.162 1.00 96.69 87 ILE A CA 1
ATOM 702 C C . ILE A 1 87 ? 12.565 2.670 4.858 1.00 96.69 87 ILE A C 1
ATOM 704 O O . ILE A 1 87 ? 11.633 3.464 4.716 1.00 96.69 87 ILE A O 1
ATOM 708 N N . ALA A 1 88 ? 12.464 1.577 5.612 1.00 96.31 88 ALA A N 1
ATOM 709 C CA . ALA A 1 88 ? 11.297 1.311 6.442 1.00 96.31 88 ALA A CA 1
ATOM 710 C C . ALA A 1 88 ? 11.101 2.424 7.483 1.00 96.31 88 ALA A C 1
ATOM 712 O O . ALA A 1 88 ? 12.052 2.806 8.165 1.00 96.31 88 ALA A O 1
ATOM 713 N N . ARG A 1 89 ? 9.865 2.910 7.622 1.00 97.00 89 ARG A N 1
ATOM 714 C CA . ARG A 1 89 ? 9.507 3.967 8.584 1.00 97.00 89 ARG A CA 1
ATOM 715 C C . ARG A 1 89 ? 9.001 3.413 9.918 1.00 97.00 89 ARG A C 1
ATOM 717 O O . ARG A 1 89 ? 8.934 4.152 10.893 1.00 97.00 89 ARG A O 1
ATOM 724 N N . ASP A 1 90 ? 8.662 2.128 9.952 1.00 95.00 90 ASP A N 1
ATOM 725 C CA . ASP A 1 90 ? 8.059 1.430 11.085 1.00 95.00 90 ASP A CA 1
ATOM 726 C C . ASP A 1 90 ? 8.323 -0.089 11.048 1.00 95.00 90 ASP A C 1
ATOM 728 O O . ASP A 1 90 ? 9.038 -0.599 10.176 1.00 95.00 90 ASP A O 1
ATOM 732 N N . SER A 1 91 ? 7.744 -0.831 11.995 1.00 93.81 91 SER A N 1
ATOM 733 C CA . SER A 1 91 ? 7.690 -2.295 11.976 1.00 93.81 91 SER A CA 1
ATOM 734 C C . SER A 1 91 ? 6.391 -2.825 11.349 1.00 93.81 91 SER A C 1
ATOM 736 O O . SER A 1 91 ? 5.369 -2.144 11.296 1.00 93.81 91 SER A O 1
ATOM 738 N N . ALA A 1 92 ? 6.394 -4.094 10.924 1.00 90.88 92 ALA A N 1
ATOM 739 C CA . ALA A 1 92 ? 5.174 -4.757 10.450 1.00 90.88 92 ALA A CA 1
ATOM 740 C C . ALA A 1 92 ? 4.087 -4.822 11.545 1.00 90.88 92 ALA A C 1
ATOM 742 O O . ALA A 1 92 ? 2.896 -4.758 11.249 1.00 90.88 92 ALA A O 1
ATOM 743 N N . GLN A 1 93 ? 4.489 -4.925 12.815 1.00 92.56 93 GLN A N 1
ATOM 744 C CA . GLN A 1 93 ? 3.586 -4.925 13.964 1.00 92.56 93 GLN A CA 1
ATOM 745 C C . GLN A 1 93 ? 2.870 -3.582 14.126 1.00 92.56 93 GLN A C 1
ATOM 747 O O . GLN A 1 93 ? 1.676 -3.580 14.426 1.00 92.56 93 GLN A O 1
ATOM 752 N N . ASP A 1 94 ? 3.564 -2.468 13.880 1.00 94.00 94 ASP A N 1
ATOM 753 C CA . ASP A 1 94 ? 2.960 -1.134 13.916 1.00 94.00 94 ASP A CA 1
ATOM 754 C C . ASP A 1 94 ? 1.868 -1.018 12.851 1.00 94.00 94 ASP A C 1
ATOM 756 O O . ASP A 1 94 ? 0.743 -0.638 13.168 1.00 94.00 94 ASP A O 1
ATOM 760 N N . ALA A 1 95 ? 2.157 -1.426 11.611 1.00 94.06 95 ALA A N 1
ATOM 761 C CA . ALA A 1 95 ? 1.172 -1.438 10.530 1.00 94.06 95 ALA A CA 1
ATOM 762 C C . ALA A 1 95 ? -0.049 -2.309 10.879 1.00 94.06 95 ALA A C 1
ATOM 764 O O . ALA A 1 95 ? -1.183 -1.841 10.787 1.00 94.06 95 ALA A O 1
ATOM 765 N N . ILE A 1 96 ? 0.161 -3.532 11.385 1.00 93.19 96 ILE A N 1
ATOM 766 C CA . ILE A 1 96 ? -0.925 -4.431 11.822 1.00 93.19 96 ILE A CA 1
ATOM 767 C C . ILE A 1 96 ? -1.782 -3.794 12.925 1.00 93.19 96 ILE A C 1
ATOM 769 O O . ILE A 1 96 ? -3.000 -3.986 12.942 1.00 93.19 96 ILE A O 1
ATOM 773 N N . ALA A 1 97 ? -1.174 -3.055 13.857 1.00 92.38 97 ALA A N 1
ATOM 774 C CA . ALA A 1 97 ? -1.915 -2.349 14.897 1.00 92.38 97 ALA A CA 1
ATOM 775 C C . ALA A 1 97 ? -2.832 -1.275 14.291 1.00 92.38 97 ALA A C 1
ATOM 777 O O . ALA A 1 97 ? -4.009 -1.222 14.644 1.00 92.38 97 ALA A O 1
ATOM 778 N N . ILE A 1 98 ? -2.345 -0.486 13.325 1.00 93.38 98 ILE A N 1
ATOM 779 C CA . ILE A 1 98 ? -3.185 0.495 12.617 1.00 93.38 98 ILE A CA 1
ATOM 780 C C . ILE A 1 98 ? -4.305 -0.197 11.845 1.00 93.38 98 ILE A C 1
ATOM 782 O O . ILE A 1 98 ? -5.452 0.240 11.932 1.00 93.38 98 ILE A O 1
ATOM 786 N N . VAL A 1 99 ? -3.996 -1.307 11.161 1.00 94.12 99 VAL A N 1
ATOM 787 C CA . VAL A 1 99 ? -5.003 -2.067 10.413 1.00 94.12 99 VAL A CA 1
ATOM 788 C C . VAL A 1 99 ? -6.156 -2.482 11.326 1.00 94.12 99 VAL A C 1
ATOM 790 O O . VAL A 1 99 ? -7.315 -2.190 11.046 1.00 94.12 99 VAL A O 1
ATOM 793 N N . LYS A 1 100 ? -5.832 -3.093 12.471 1.00 92.00 100 LYS A N 1
ATOM 794 C CA . LYS A 1 100 ? -6.824 -3.516 13.470 1.00 92.00 100 LYS A CA 1
ATOM 795 C C . LYS A 1 100 ? -7.600 -2.350 14.080 1.00 92.00 100 LYS A C 1
ATOM 797 O O . LYS A 1 100 ? -8.751 -2.543 14.460 1.00 92.00 100 LYS A O 1
ATOM 802 N N . ALA A 1 101 ? -6.982 -1.180 14.236 1.00 90.31 101 ALA A N 1
ATOM 803 C CA . ALA A 1 101 ? -7.648 0.003 14.778 1.00 90.31 101 ALA A CA 1
ATOM 804 C C . ALA A 1 101 ? -8.753 0.498 13.852 1.00 90.31 101 ALA A C 1
ATOM 806 O O . ALA A 1 101 ? -9.905 0.593 14.275 1.00 90.31 101 ALA A O 1
ATOM 807 N N . ILE A 1 102 ? -8.405 0.722 12.585 1.00 89.75 102 ILE A N 1
ATOM 808 C CA . ILE A 1 102 ? -9.338 1.190 11.559 1.00 89.75 102 ILE A CA 1
ATOM 809 C C . ILE A 1 102 ? -10.443 0.150 11.333 1.00 89.75 102 ILE A C 1
ATOM 811 O O . ILE A 1 102 ? -11.615 0.509 11.328 1.00 89.75 102 ILE A O 1
ATOM 815 N N . ASP A 1 103 ? -10.099 -1.140 11.233 1.00 87.12 103 ASP A N 1
ATOM 816 C CA . ASP A 1 103 ? -11.072 -2.222 11.006 1.00 87.12 103 ASP A CA 1
ATOM 817 C C . ASP A 1 103 ?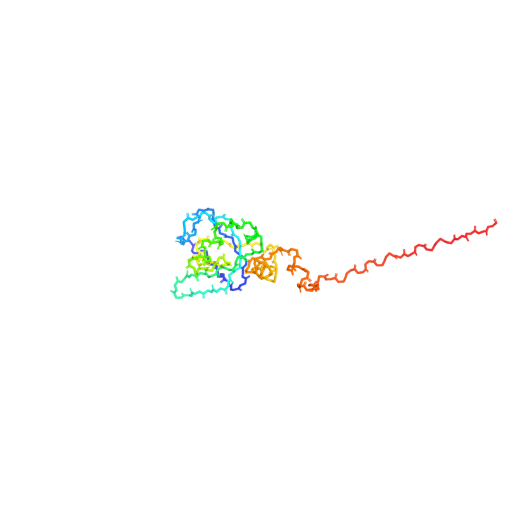 -12.123 -2.334 12.126 1.00 87.12 103 ASP A C 1
ATOM 819 O O . ASP A 1 103 ? -13.292 -2.614 11.883 1.00 87.12 103 ASP A O 1
ATOM 823 N N . ARG A 1 104 ? -11.734 -2.044 13.374 1.00 84.94 104 ARG A N 1
ATOM 824 C CA . ARG A 1 104 ? -12.648 -2.040 14.528 1.00 84.94 104 ARG A CA 1
ATOM 825 C C . ARG A 1 104 ? -13.419 -0.727 14.695 1.00 84.94 104 ARG A C 1
ATOM 827 O O . ARG A 1 104 ? -14.165 -0.609 15.665 1.00 84.94 104 ARG A O 1
ATOM 834 N N . GLY A 1 105 ? -13.192 0.269 13.833 1.00 75.44 105 GLY A N 1
ATOM 835 C CA . GLY A 1 105 ? -13.697 1.634 14.016 1.00 75.44 105 GLY A CA 1
ATOM 836 C C . GLY A 1 105 ? -13.194 2.300 15.305 1.00 75.44 105 GLY A C 1
ATOM 837 O O . GLY A 1 105 ? -13.847 3.201 15.827 1.00 75.44 105 GLY A O 1
ATOM 838 N N . LYS A 1 106 ? -12.072 1.821 15.861 1.00 61.41 106 LYS A N 1
ATOM 839 C CA . LYS A 1 106 ? -11.511 2.282 17.138 1.00 61.41 106 LYS A CA 1
ATOM 840 C C . LYS A 1 106 ? -10.488 3.388 16.921 1.00 61.41 106 LYS A C 1
ATOM 842 O O . LYS A 1 106 ? -9.792 3.431 15.906 1.00 61.41 106 LYS A O 1
ATOM 847 N N . SER A 1 107 ? -10.329 4.245 17.926 1.00 60.72 107 SER A N 1
ATOM 848 C CA . SER A 1 107 ? -9.240 5.219 17.935 1.00 60.72 107 SER A CA 1
ATOM 849 C C . SER A 1 107 ? -7.877 4.526 18.103 1.00 60.72 107 SER A C 1
ATOM 851 O O . SER A 1 107 ? -7.752 3.475 18.739 1.00 60.72 107 SER A O 1
ATOM 853 N N . LEU A 1 108 ? -6.821 5.134 17.554 1.00 57.72 108 LEU A N 1
ATOM 854 C CA . LEU A 1 108 ? -5.446 4.625 17.658 1.00 57.72 108 LEU A CA 1
ATOM 855 C C . LEU A 1 108 ? -4.980 4.458 19.111 1.00 57.72 108 LEU A C 1
ATOM 857 O O . LEU A 1 108 ? -4.244 3.522 19.419 1.00 57.72 108 LEU A O 1
ATOM 861 N N . GLU A 1 109 ? -5.435 5.332 20.010 1.00 59.03 109 GLU A N 1
ATOM 862 C CA . GLU A 1 109 ? -5.096 5.265 21.432 1.00 59.03 109 GLU A CA 1
ATOM 863 C C . GLU A 1 109 ? -5.665 4.023 22.121 1.00 59.03 109 GLU A C 1
ATOM 865 O O . GLU A 1 109 ? -5.020 3.452 23.000 1.00 59.03 109 GLU A O 1
ATOM 870 N N . GLU A 1 110 ? -6.862 3.584 21.736 1.00 62.38 110 GLU A N 1
ATOM 871 C CA . GLU A 1 110 ? -7.490 2.388 22.304 1.00 62.38 110 GLU A CA 1
ATOM 872 C C . GLU A 1 110 ? -6.762 1.122 21.861 1.00 62.38 110 GLU A C 1
ATOM 874 O O . GLU A 1 110 ? -6.555 0.212 22.663 1.00 62.38 110 GLU A O 1
ATOM 879 N N . VAL A 1 111 ? -6.301 1.078 20.610 1.00 61.25 111 VAL A N 1
ATOM 880 C CA . VAL A 1 111 ? -5.528 -0.067 20.121 1.00 61.25 111 VAL A CA 1
ATOM 881 C C . VAL A 1 111 ? -4.160 -0.148 20.774 1.00 61.25 111 VAL A C 1
ATOM 883 O O . VAL A 1 111 ? -3.776 -1.237 21.194 1.00 61.25 111 VAL A O 1
ATOM 886 N N . LEU A 1 112 ? -3.468 0.983 20.943 1.00 61.94 112 LEU A N 1
ATOM 887 C CA . LEU A 1 112 ? -2.172 1.022 21.626 1.00 61.94 112 LEU A CA 1
ATOM 888 C C . LEU A 1 112 ? -2.262 0.587 23.097 1.00 61.94 112 LEU A C 1
ATOM 890 O O . LEU A 1 112 ? -1.313 0.005 23.613 1.00 61.94 112 LEU A O 1
ATOM 894 N N . LYS A 1 113 ? -3.398 0.825 23.766 1.00 63.31 113 LYS A N 1
ATOM 895 C CA . LYS A 1 113 ? -3.654 0.350 25.138 1.00 63.31 113 LYS A CA 1
ATOM 896 C C . LYS A 1 113 ? -3.911 -1.162 25.210 1.00 63.31 113 LYS A C 1
ATOM 898 O O . LYS A 1 113 ? -3.582 -1.778 26.220 1.00 63.31 113 LYS A O 1
ATOM 903 N N . GLU A 1 114 ? -4.496 -1.759 24.170 1.00 57.41 114 GLU A N 1
ATOM 904 C CA . GLU A 1 114 ? -4.793 -3.201 24.098 1.00 57.41 114 GLU A CA 1
ATOM 905 C C . GLU A 1 114 ? -3.593 -4.033 23.622 1.00 57.41 114 GLU A C 1
ATOM 907 O O . GLU A 1 114 ? -3.402 -5.169 24.064 1.00 57.41 114 GLU A O 1
ATOM 912 N N . SER A 1 115 ? -2.763 -3.481 22.734 1.00 54.97 115 SER A N 1
ATOM 913 C CA . SER A 1 115 ? -1.446 -4.031 22.433 1.00 54.97 115 SER A CA 1
ATOM 914 C C . SER A 1 115 ? -0.530 -3.728 23.616 1.00 54.97 115 SER A C 1
ATOM 916 O O . SER A 1 115 ? 0.155 -2.708 23.626 1.00 54.97 115 SER A O 1
ATOM 918 N N . GLY A 1 116 ? -0.564 -4.590 24.638 1.00 51.31 116 GLY A N 1
ATOM 919 C CA . GLY A 1 116 ? 0.346 -4.526 25.786 1.00 51.31 116 GLY A CA 1
ATOM 920 C C . GLY A 1 116 ? 1.798 -4.273 25.351 1.00 51.31 116 GLY A C 1
ATOM 921 O O . GLY A 1 116 ? 2.140 -4.552 24.199 1.00 51.31 116 GLY A O 1
ATOM 922 N N . PRO A 1 117 ? 2.648 -3.721 26.236 1.00 46.78 117 PRO A N 1
ATOM 923 C CA . PRO A 1 117 ? 3.896 -3.075 25.849 1.00 46.78 117 PRO A CA 1
ATOM 924 C C . PRO A 1 117 ? 4.702 -3.966 24.905 1.00 46.78 117 PRO A C 1
ATOM 926 O O . PRO A 1 117 ? 5.199 -5.023 25.295 1.00 46.78 117 PRO A O 1
ATOM 929 N N . SER A 1 118 ? 4.829 -3.519 23.651 1.00 49.66 118 SER A N 1
ATOM 930 C CA . SER A 1 118 ? 5.914 -3.973 22.792 1.00 49.66 118 SER A CA 1
ATOM 931 C C . SER A 1 118 ? 7.188 -3.738 23.591 1.00 49.66 118 SER A C 1
ATOM 933 O O . SER A 1 118 ? 7.400 -2.632 24.096 1.00 49.66 118 SER A O 1
ATOM 935 N N . VAL A 1 119 ? 7.983 -4.790 23.790 1.00 46.69 119 VAL A N 1
ATOM 936 C CA . VAL A 1 119 ? 9.295 -4.720 24.436 1.00 46.69 119 VAL A CA 1
ATOM 937 C C . VAL A 1 119 ? 10.197 -3.850 23.556 1.00 46.69 119 VAL A C 1
ATOM 939 O O . VAL A 1 119 ? 11.003 -4.325 22.767 1.00 46.69 119 VAL A O 1
ATOM 942 N N . ALA A 1 120 ? 10.041 -2.538 23.683 1.00 41.47 120 ALA A N 1
ATOM 943 C CA . ALA A 1 120 ? 11.038 -1.551 23.345 1.00 41.47 120 ALA A CA 1
ATOM 944 C C . ALA A 1 120 ? 11.848 -1.340 24.623 1.00 41.47 120 ALA A C 1
ATOM 946 O O . ALA A 1 120 ? 11.466 -0.583 25.506 1.00 41.47 120 ALA A O 1
ATOM 947 N N . SER A 1 121 ? 12.914 -2.134 24.720 1.00 38.62 121 SER A N 1
ATOM 948 C CA . SER A 1 121 ? 14.099 -1.958 25.558 1.00 38.62 121 SER A CA 1
ATOM 949 C C . SER A 1 121 ? 13.889 -1.295 26.922 1.00 38.62 121 SER A C 1
ATOM 951 O O . SER A 1 121 ? 13.796 -0.077 27.056 1.00 38.62 121 SER A O 1
ATOM 953 N N . SER A 1 122 ? 13.985 -2.133 27.955 1.00 43.25 122 SER A N 1
ATOM 954 C CA . SER A 1 122 ? 14.492 -1.752 29.268 1.00 43.25 122 SER A CA 1
ATOM 955 C C . SER A 1 122 ? 15.678 -0.792 29.134 1.00 43.25 122 SER A C 1
ATOM 957 O O . SER A 1 122 ? 16.806 -1.216 28.891 1.00 43.25 122 SER A O 1
ATOM 959 N N . THR A 1 123 ? 15.433 0.489 29.376 1.00 38.12 123 THR A N 1
ATOM 960 C CA . THR A 1 123 ? 16.461 1.370 29.918 1.00 38.12 123 THR A CA 1
ATOM 961 C C . THR A 1 123 ? 15.882 2.015 31.160 1.00 38.12 123 THR A C 1
ATOM 963 O O . THR A 1 123 ? 15.445 3.163 31.175 1.00 38.12 123 THR A O 1
ATOM 966 N N . GLN A 1 124 ? 15.859 1.220 32.225 1.00 37.06 124 GLN A N 1
ATOM 967 C CA . GLN A 1 124 ? 15.796 1.718 33.584 1.00 37.06 124 GLN A CA 1
ATOM 968 C C . GLN A 1 124 ? 17.091 2.515 33.818 1.00 37.06 124 GLN A C 1
ATOM 970 O O . GLN A 1 124 ? 18.103 1.974 34.250 1.00 37.06 124 GLN A O 1
ATOM 975 N N . TRP A 1 125 ? 17.093 3.796 33.443 1.00 30.88 125 TRP A N 1
ATOM 976 C CA . TRP A 1 125 ? 18.126 4.736 33.867 1.00 30.88 125 TRP A CA 1
ATOM 977 C C . TRP A 1 125 ? 17.967 4.928 35.376 1.00 30.88 125 TRP A C 1
ATOM 979 O O . TRP A 1 125 ? 17.184 5.751 35.844 1.00 30.88 125 TRP A O 1
ATOM 989 N N . THR A 1 126 ? 18.682 4.126 36.160 1.00 38.34 126 THR A N 1
ATOM 990 C CA . THR A 1 126 ? 18.917 4.435 37.566 1.00 38.34 126 THR A CA 1
ATOM 991 C C . THR A 1 126 ? 19.923 5.577 37.617 1.00 38.34 126 THR A C 1
ATOM 993 O O . THR A 1 126 ? 21.103 5.380 37.332 1.00 38.34 126 THR A O 1
ATOM 996 N N . PHE A 1 127 ? 19.464 6.776 37.971 1.00 36.91 127 PHE A N 1
ATOM 997 C CA . PHE A 1 127 ? 20.359 7.837 38.423 1.00 36.91 127 PHE A CA 1
ATOM 998 C C . PHE A 1 127 ? 21.132 7.331 39.653 1.00 36.91 127 PHE A C 1
ATOM 1000 O O . PHE A 1 127 ? 20.491 6.897 40.617 1.00 36.91 127 PHE A O 1
ATOM 1007 N N . PRO A 1 128 ? 22.475 7.375 39.673 1.00 41.25 128 PRO A N 1
ATOM 1008 C CA . PRO A 1 128 ? 23.197 7.200 40.920 1.00 41.25 128 PRO A CA 1
ATOM 1009 C C . PRO A 1 128 ? 22.847 8.376 41.839 1.00 41.25 128 PRO A C 1
ATOM 1011 O O . PRO A 1 128 ? 22.985 9.538 41.458 1.00 41.25 128 PRO A O 1
ATOM 1014 N N . ARG A 1 129 ? 22.357 8.067 43.048 1.00 40.47 129 ARG A N 1
ATOM 1015 C CA . ARG A 1 129 ? 22.323 9.029 44.155 1.00 40.47 129 ARG A CA 1
ATOM 1016 C C . ARG A 1 129 ? 23.757 9.501 44.366 1.00 40.47 129 ARG A C 1
ATOM 1018 O O . ARG A 1 129 ? 24.596 8.694 44.748 1.00 40.47 129 ARG A O 1
ATOM 1025 N N . SER A 1 130 ? 24.019 10.776 44.113 1.00 48.88 130 SER A N 1
ATOM 1026 C CA . SER A 1 130 ? 25.197 11.440 44.645 1.00 48.88 130 SER A CA 1
ATOM 1027 C C . SER A 1 130 ? 25.072 11.456 46.166 1.00 48.88 130 SER A C 1
ATOM 1029 O O . SER A 1 130 ? 24.186 12.083 46.749 1.00 48.88 130 SER A O 1
ATOM 1031 N N . ASP A 1 131 ? 25.939 10.684 46.794 1.00 50.31 131 ASP A N 1
ATOM 1032 C CA . ASP A 1 131 ? 26.293 10.759 48.193 1.00 50.31 131 ASP A CA 1
ATOM 1033 C C . ASP A 1 131 ? 26.933 12.123 48.473 1.00 50.31 131 ASP A C 1
ATOM 1035 O O . ASP A 1 131 ? 28.090 12.395 48.171 1.00 50.31 131 ASP A O 1
ATOM 1039 N N . HIS A 1 132 ? 26.141 13.024 49.049 1.00 46.03 132 HIS A N 1
ATOM 1040 C CA . HIS A 1 132 ? 26.673 14.208 49.704 1.00 46.03 132 HIS A CA 1
ATOM 1041 C C . HIS A 1 132 ? 27.344 13.742 51.002 1.00 46.03 132 HIS A C 1
ATOM 1043 O O . HIS A 1 132 ? 26.669 13.443 51.987 1.00 46.03 132 HIS A O 1
ATOM 1049 N N . THR A 1 133 ? 28.670 13.615 50.995 1.00 54.16 133 THR A N 1
ATOM 1050 C CA . THR A 1 133 ? 29.452 13.521 52.229 1.00 54.16 133 THR A CA 1
ATOM 1051 C C . THR A 1 133 ? 29.432 14.885 52.906 1.00 54.16 133 THR A C 1
ATOM 1053 O O . THR A 1 133 ? 30.095 15.820 52.456 1.00 54.16 133 THR A O 1
ATOM 1056 N N . ASP A 1 134 ? 28.650 14.987 53.974 1.00 49.84 134 ASP A N 1
ATOM 1057 C CA . ASP A 1 134 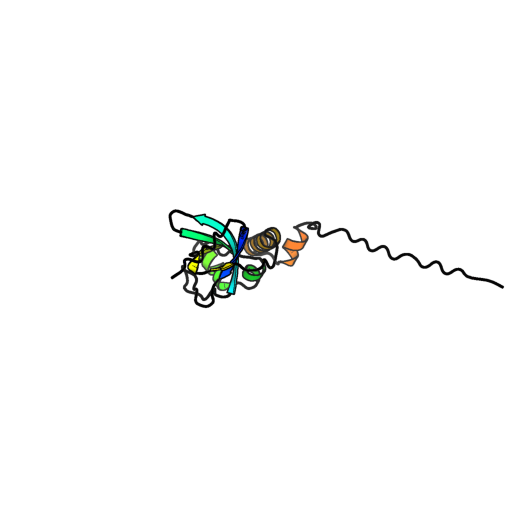? 28.676 16.107 54.905 1.00 49.84 134 ASP A CA 1
ATOM 1058 C C . ASP A 1 134 ? 29.957 15.985 55.748 1.00 49.84 134 ASP A C 1
ATOM 1060 O O . ASP A 1 134 ? 30.098 15.084 56.578 1.00 49.84 134 ASP A O 1
ATOM 1064 N N . HIS A 1 135 ? 30.944 16.837 55.469 1.00 46.25 135 HIS A N 1
ATOM 1065 C CA . HIS A 1 135 ? 32.137 16.977 56.298 1.00 46.25 135 HIS A CA 1
ATOM 1066 C C . HIS A 1 135 ? 31.866 18.042 57.358 1.00 46.25 135 HIS A C 1
ATOM 1068 O O . HIS A 1 135 ? 32.009 19.236 57.108 1.00 46.25 135 HIS A O 1
ATOM 1074 N N . THR A 1 136 ? 31.515 17.596 58.560 1.00 50.53 136 THR A N 1
ATOM 1075 C CA . THR A 1 136 ? 31.635 18.399 59.778 1.00 50.53 136 THR A CA 1
ATOM 1076 C C . THR A 1 136 ? 33.111 18.520 60.169 1.00 50.53 136 THR A C 1
ATOM 1078 O O . THR A 1 136 ? 33.767 17.497 60.386 1.00 50.53 136 THR A O 1
ATOM 1081 N N . TRP A 1 137 ? 33.598 19.753 60.296 1.00 54.62 137 TRP A N 1
ATOM 1082 C CA . TRP A 1 137 ? 34.708 20.141 61.169 1.00 54.62 137 TRP A CA 1
ATOM 1083 C C . TRP A 1 137 ? 34.212 21.232 62.112 1.00 54.62 137 TRP A C 1
ATOM 1085 O O . TRP A 1 137 ? 33.493 22.132 61.620 1.00 54.62 137 TRP A O 1
#

Sequence (137 aa):
MAKKDYALKVGDPVIVKPDVFDPDFRIPIGGWQGRVGVINSLDNILRIDWDSLTLKNMPPEVIERCQNEGLYWHQMYLYPSEVEPTIARDSAQDAIAIVKAIDRGKSLEEVLKESGPSVASSTQWTFPRSDHTDHTW

Foldseek 3Di:
DDDPPPPADFFFKKFFAQPDAAPPPRHGRHGFIFTFHDADPVVQKTKGFGALVSLVPPDVVLVVVCVVVVHDSRIGIDHPVRIDGDDDPDDPVSSVLSVVCVVVVHDSVVSVVVPPDDPPDDPPPDDPPPPPDDDDD

Secondary structure (DSSP, 8-state):
---------TT-EEEE-TT-B-TTT--B-TT-EEEEEEEETTTTEEEEEEPHHHHHHS-HHHHHHHHHHT--TTEEEE-GGGEEE----S-HHHHHHHHHHHHTT--HHHHHHHS----------------------